Protein AF-A0A4S0IC71-F1 (afdb_monomer)

Foldseek 3Di:
DDDDDDDDDDDDDPPPPPPPPPPPPPPPVVPDDDDPDDDPVVVVVVVVVVVVVVVVQQPFLCVDPVSPDHQCCQQPVVVVGHRPPPD

Radius of gyration: 34.41 Å; Cα contacts (8 Å, |Δi|>4): 45; chains: 1; bounding box: 86×82×36 Å

Solvent-accessible surface area (backbone atoms only — not comparable to full-atom values): 5916 Å² total; per-residue (Å²): 139,81,90,89,81,85,87,79,94,79,76,88,78,86,75,77,80,79,73,72,85,78,68,72,89,77,71,81,65,86,86,70,98,66,82,71,97,68,57,74,67,57,51,50,55,49,50,52,55,48,49,57,50,49,55,53,53,36,66,34,21,76,82,28,99,8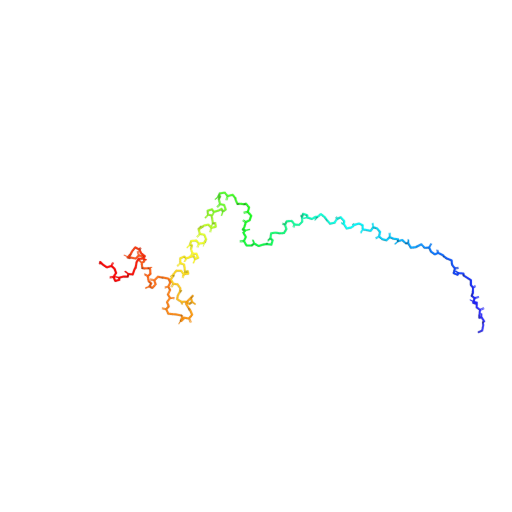0,52,77,44,27,60,40,74,52,30,28,76,92,45,83,45,33,43,84,82,76,122

pLDDT: mean 79.76, std 19.0, range [41.66, 98.62]

Mean predicted aligned error: 16.07 Å

Secondary structure (DSSP, 8-state):
------------------------S------SS---S--HHHHHHHHHHHHHHHHHHHT-GGGSTTSS--GGGTSBGGGTTB-TT--

Nearest PDB structures (foldseek):
  4l1q-assembly1_B  TM=9.539E-01  e=1.066E-02  Paracoccus denitrificans PD1222
  3rlm-assembly1_B  TM=9.528E-01  e=1.233E-02  Paracoccus denitrificans PD1222
  3rn0-assembly1_A  TM=9.558E-01  e=2.372E-02  Paracoccus denitrificans PD1222
  3sxt-assembly1_B  TM=9.642E-01  e=2.744E-02  Paracoccus denitrificans PD1222

Sequence (87 aa):
MTMGRWKSQTLVLAATSLVGFTAPANTTEPSGLHPGPMTRQEAYARAEALTVLGRKMFFDPALSGSGKQACSSCHDPNHAFGPASAS

Structure (mmCIF, N/CA/C/O backbone):
data_AF-A0A4S0IC71-F1
#
_entry.id   AF-A0A4S0IC71-F1
#
loop_
_atom_site.group_PDB
_atom_site.id
_atom_site.type_symbol
_atom_site.label_atom_id
_atom_site.label_alt_id
_atom_site.label_comp_id
_atom_site.label_asym_id
_atom_site.label_entity_id
_atom_site.label_seq_id
_atom_site.pdbx_PDB_ins_code
_atom_site.Cartn_x
_atom_site.Cartn_y
_atom_site.Cartn_z
_atom_site.occupancy
_atom_site.B_iso_or_equiv
_atom_site.auth_seq_id
_atom_site.auth_comp_id
_atom_site.auth_asym_id
_atom_site.auth_atom_id
_atom_site.pdbx_PDB_model_num
ATOM 1 N N . MET A 1 1 ? 62.725 -65.351 9.566 1.00 41.66 1 MET A N 1
ATOM 2 C CA . MET A 1 1 ? 64.108 -64.867 9.802 1.00 41.66 1 MET A CA 1
ATOM 3 C C . MET A 1 1 ? 64.685 -64.565 8.419 1.00 41.66 1 MET A C 1
ATOM 5 O O . MET A 1 1 ? 64.537 -65.431 7.580 1.00 41.66 1 MET A O 1
ATOM 9 N N . THR A 1 2 ? 65.193 -63.399 8.021 1.00 42.03 2 THR A N 1
ATOM 10 C CA . THR A 1 2 ? 66.013 -62.376 8.685 1.00 42.03 2 THR A CA 1
ATOM 11 C C . THR A 1 2 ? 65.864 -61.015 7.975 1.00 42.03 2 THR A C 1
ATOM 13 O O . THR A 1 2 ? 66.019 -60.922 6.766 1.00 42.03 2 THR A O 1
ATOM 16 N N . MET A 1 3 ? 65.569 -59.981 8.763 1.00 47.75 3 MET A N 1
ATOM 17 C CA . MET A 1 3 ? 66.198 -58.648 8.799 1.00 47.75 3 MET A CA 1
ATOM 18 C C . MET A 1 3 ? 66.812 -58.035 7.521 1.00 47.75 3 MET A C 1
ATOM 20 O O . MET A 1 3 ? 67.867 -58.458 7.062 1.00 47.75 3 MET A O 1
ATOM 24 N N . GLY A 1 4 ? 66.256 -56.888 7.112 1.00 49.91 4 GLY A N 1
ATOM 25 C CA . GLY A 1 4 ? 66.900 -55.874 6.267 1.00 49.91 4 GLY A CA 1
ATOM 26 C C . GLY A 1 4 ? 66.517 -54.467 6.732 1.00 49.91 4 GLY A C 1
ATOM 27 O O . GLY A 1 4 ? 65.684 -53.801 6.130 1.00 49.91 4 GLY A O 1
ATOM 28 N N . ARG A 1 5 ? 67.065 -54.060 7.880 1.00 64.50 5 ARG A N 1
ATOM 29 C CA . ARG A 1 5 ? 66.979 -52.706 8.441 1.00 64.50 5 ARG A CA 1
ATOM 30 C C . ARG A 1 5 ? 67.976 -51.809 7.696 1.00 64.50 5 ARG A C 1
ATOM 32 O O . ARG A 1 5 ? 69.077 -52.270 7.415 1.00 64.50 5 ARG A O 1
ATOM 39 N N . TRP A 1 6 ? 67.636 -50.518 7.598 1.00 64.56 6 TRP A N 1
ATOM 40 C CA . TRP A 1 6 ? 68.569 -49.374 7.606 1.00 64.56 6 TRP A CA 1
ATOM 41 C C . TRP A 1 6 ? 68.998 -48.796 6.245 1.00 64.56 6 TRP A C 1
ATOM 43 O O . TRP A 1 6 ? 69.454 -49.522 5.374 1.00 64.56 6 TRP A O 1
ATOM 53 N N . LYS A 1 7 ? 68.972 -47.451 6.192 1.00 50.56 7 LYS A N 1
ATOM 54 C CA . LYS A 1 7 ? 69.495 -46.490 5.194 1.00 50.56 7 LYS A CA 1
ATOM 55 C C . LYS A 1 7 ? 68.491 -46.150 4.080 1.00 50.56 7 LYS A C 1
ATOM 57 O O . LYS A 1 7 ? 68.090 -47.020 3.333 1.00 50.56 7 LYS A O 1
ATOM 62 N N . SER A 1 8 ? 68.003 -44.919 3.924 1.00 58.75 8 SER A N 1
ATOM 63 C CA . SER A 1 8 ? 68.559 -43.626 4.334 1.00 58.75 8 SER A CA 1
ATOM 64 C C . SER A 1 8 ? 67.460 -42.568 4.416 1.00 58.75 8 SER A C 1
ATOM 66 O O . SER A 1 8 ? 66.692 -42.385 3.479 1.00 58.75 8 SER A O 1
ATOM 68 N N . GLN A 1 9 ? 67.426 -41.845 5.534 1.00 63.25 9 GLN A N 1
ATOM 69 C CA . GLN A 1 9 ? 66.824 -40.520 5.605 1.00 63.25 9 GLN A CA 1
ATOM 70 C C . GLN A 1 9 ? 67.746 -39.531 4.881 1.00 63.25 9 GLN A C 1
ATOM 72 O O . GLN A 1 9 ? 68.884 -39.349 5.299 1.00 63.25 9 GLN A O 1
ATOM 77 N N . THR A 1 10 ? 67.242 -38.898 3.829 1.00 58.97 10 THR A N 1
ATOM 78 C CA . THR A 1 10 ? 67.728 -37.658 3.198 1.00 58.97 10 THR A CA 1
ATOM 79 C C . THR A 1 10 ? 66.549 -37.158 2.365 1.00 58.97 10 THR A C 1
ATOM 81 O O . THR A 1 10 ? 65.931 -37.965 1.687 1.00 58.97 10 THR A O 1
ATOM 84 N N . LEU A 1 11 ? 66.148 -35.904 2.271 1.00 56.59 11 LEU A N 1
ATOM 85 C CA . LEU A 1 11 ? 66.489 -34.630 2.874 1.00 56.59 11 LEU A CA 1
ATOM 86 C C . LEU A 1 11 ? 65.440 -33.698 2.226 1.00 56.59 11 LEU A C 1
ATOM 88 O O . LEU A 1 11 ? 65.247 -33.765 1.017 1.00 56.59 11 LEU A O 1
ATOM 92 N N . VAL A 1 12 ? 64.731 -32.913 3.032 1.00 55.31 12 VAL A N 1
ATOM 93 C CA . VAL A 1 12 ? 64.179 -31.581 2.723 1.00 55.31 12 VAL A CA 1
ATOM 94 C C . VAL A 1 12 ? 63.834 -31.265 1.254 1.00 55.31 12 VAL A C 1
ATOM 96 O O . VAL A 1 12 ? 64.712 -30.950 0.463 1.00 55.31 12 VAL A O 1
ATOM 99 N N . LEU A 1 13 ? 62.541 -31.096 0.968 1.00 54.00 13 LEU A N 1
ATOM 100 C CA . LEU A 1 13 ? 62.075 -29.881 0.293 1.00 54.00 13 LEU A CA 1
ATOM 101 C C . LEU A 1 13 ? 60.747 -29.457 0.917 1.00 54.00 13 LEU A C 1
ATOM 103 O O . LEU A 1 13 ? 59.677 -29.973 0.604 1.00 54.00 13 LEU A O 1
ATOM 107 N N . ALA A 1 14 ? 60.852 -28.500 1.837 1.00 56.31 14 ALA A N 1
ATOM 108 C CA . ALA A 1 14 ? 59.756 -27.617 2.177 1.00 56.31 14 ALA A CA 1
ATOM 109 C C . ALA A 1 14 ? 59.365 -26.858 0.900 1.00 56.31 14 ALA A C 1
ATOM 111 O O . ALA A 1 14 ? 59.972 -25.844 0.563 1.00 56.31 14 ALA A O 1
ATOM 112 N N . ALA A 1 15 ? 58.383 -27.373 0.162 1.00 54.78 15 ALA A N 1
ATOM 113 C CA . ALA A 1 15 ? 57.692 -26.597 -0.853 1.00 54.78 15 ALA A CA 1
ATOM 114 C C . ALA A 1 15 ? 56.761 -25.634 -0.113 1.00 54.78 15 ALA A C 1
ATOM 116 O O . ALA A 1 15 ? 55.616 -25.949 0.217 1.00 54.78 15 ALA A O 1
ATOM 117 N N . THR A 1 16 ? 57.316 -24.475 0.226 1.00 60.25 16 THR A N 1
ATOM 118 C CA . THR A 1 16 ? 56.585 -23.280 0.625 1.00 60.25 16 THR A CA 1
ATOM 119 C C . THR A 1 16 ? 55.438 -23.073 -0.358 1.00 60.25 16 THR A C 1
ATOM 121 O O . THR A 1 16 ? 55.637 -22.714 -1.517 1.00 60.25 16 THR A O 1
ATOM 124 N N . SER A 1 17 ? 54.219 -23.358 0.100 1.00 57.88 17 SER A N 1
ATOM 125 C CA . SER A 1 17 ? 52.993 -23.096 -0.645 1.00 57.88 17 SER A CA 1
ATOM 126 C C . SER A 1 17 ? 52.781 -21.586 -0.716 1.00 57.88 17 SER A C 1
ATOM 128 O O . SER A 1 17 ? 52.022 -21.009 0.053 1.00 57.88 17 SER A O 1
ATOM 130 N N . LEU A 1 18 ? 53.482 -20.934 -1.643 1.00 62.66 18 LEU A N 1
ATOM 131 C CA . LEU A 1 18 ? 53.184 -19.590 -2.130 1.00 62.66 18 LEU A CA 1
ATOM 132 C C . LEU A 1 18 ? 51.991 -19.659 -3.093 1.00 62.66 18 LEU A C 1
ATOM 134 O O . LEU A 1 18 ? 52.071 -19.223 -4.238 1.00 62.66 18 LEU A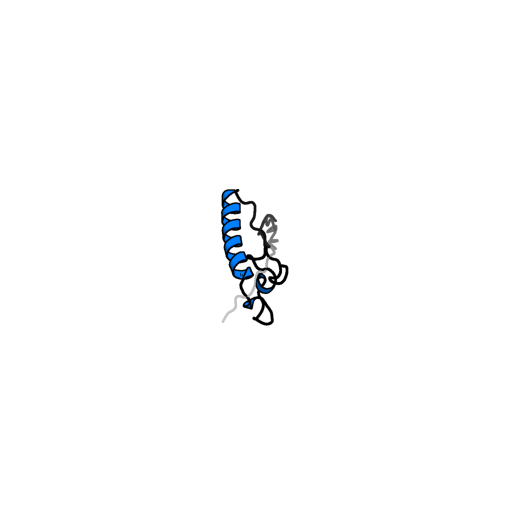 O 1
ATOM 138 N N . VAL A 1 19 ? 50.862 -20.203 -2.634 1.00 62.66 19 VAL A N 1
ATOM 139 C CA . VAL A 1 19 ? 49.588 -19.904 -3.289 1.00 62.66 19 VAL A CA 1
ATOM 140 C C . VAL A 1 19 ? 49.154 -18.564 -2.723 1.00 62.66 19 VAL A C 1
ATOM 142 O O . VAL A 1 19 ? 48.494 -18.472 -1.691 1.00 62.66 19 VAL A O 1
ATOM 145 N N . GLY A 1 20 ? 49.654 -17.515 -3.375 1.00 55.22 20 GLY A N 1
ATOM 146 C CA . GLY A 1 20 ? 49.231 -16.149 -3.147 1.00 55.22 20 GLY A CA 1
ATOM 147 C C . GLY A 1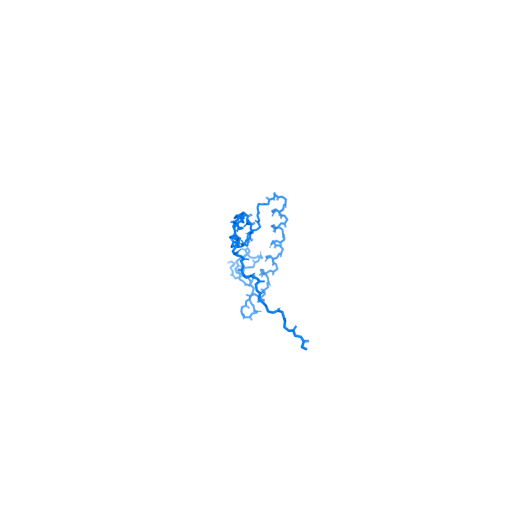 20 ? 47.715 -16.079 -3.238 1.00 55.22 20 GLY A C 1
ATOM 148 O O . GLY A 1 20 ? 47.108 -16.499 -4.221 1.00 55.22 20 GLY A O 1
ATOM 149 N N . PHE A 1 21 ? 47.114 -15.555 -2.181 1.00 61.34 21 PHE A N 1
ATOM 150 C CA . PHE A 1 21 ? 45.707 -15.218 -2.119 1.00 61.34 21 PHE A CA 1
ATOM 151 C C . PHE A 1 21 ? 45.458 -14.014 -3.039 1.00 61.34 21 PHE A C 1
ATOM 153 O O . PHE A 1 21 ? 45.307 -12.887 -2.584 1.00 61.34 21 PHE A O 1
ATOM 160 N N . THR A 1 22 ? 45.456 -14.222 -4.356 1.00 63.41 22 THR A N 1
ATOM 161 C CA . THR A 1 22 ? 44.902 -13.253 -5.308 1.00 63.41 22 THR A CA 1
ATOM 162 C C . THR A 1 22 ? 43.444 -13.611 -5.549 1.00 63.41 22 THR A C 1
ATOM 164 O O . THR A 1 22 ? 43.040 -13.943 -6.662 1.00 63.41 22 THR A O 1
ATOM 167 N N . ALA A 1 23 ? 42.650 -13.592 -4.479 1.00 61.28 23 ALA A N 1
ATOM 168 C CA . ALA A 1 23 ? 41.213 -13.472 -4.636 1.00 61.28 23 ALA A CA 1
ATOM 169 C C . ALA A 1 23 ? 40.954 -12.035 -5.118 1.00 61.28 23 ALA A C 1
ATOM 171 O O . ALA A 1 23 ? 41.331 -11.096 -4.410 1.00 61.28 23 ALA A O 1
ATOM 172 N N . PRO A 1 24 ? 40.378 -11.809 -6.313 1.00 59.53 24 PRO A N 1
ATOM 173 C CA . PRO A 1 24 ? 39.919 -10.476 -6.657 1.00 59.53 24 PRO A CA 1
ATOM 174 C C . PRO A 1 24 ? 38.878 -10.061 -5.614 1.00 59.53 24 PRO A C 1
ATOM 176 O O . PRO A 1 24 ? 37.845 -10.709 -5.478 1.00 59.53 24 PRO A O 1
ATOM 179 N N . ALA A 1 25 ? 39.120 -8.956 -4.907 1.00 59.94 25 ALA A N 1
ATOM 180 C CA . ALA A 1 25 ? 38.162 -8.334 -3.986 1.00 59.94 25 ALA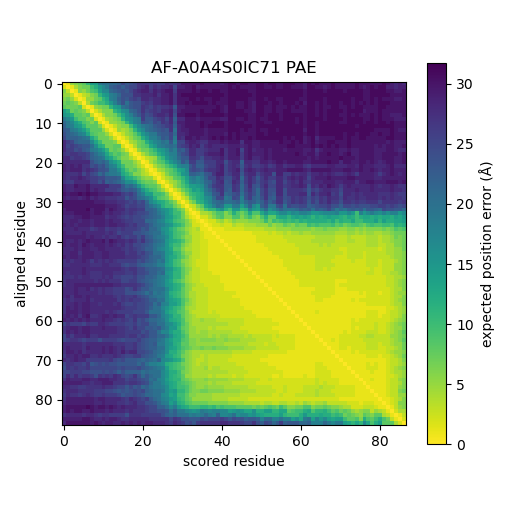 A CA 1
ATOM 181 C C . ALA A 1 25 ? 36.907 -7.770 -4.695 1.00 59.94 25 ALA A C 1
ATOM 183 O O . ALA A 1 25 ? 36.154 -6.995 -4.115 1.00 59.94 25 ALA A O 1
ATOM 184 N N . ASN A 1 26 ? 36.664 -8.170 -5.946 1.00 60.31 26 ASN A N 1
ATOM 185 C CA . ASN A 1 26 ? 35.497 -7.800 -6.731 1.00 60.31 26 ASN A CA 1
ATOM 186 C C . ASN A 1 26 ? 34.466 -8.930 -6.728 1.00 60.31 26 ASN A C 1
ATOM 188 O O . ASN A 1 26 ? 33.864 -9.247 -7.749 1.00 60.31 26 ASN A O 1
ATOM 192 N N . THR A 1 27 ? 34.216 -9.519 -5.563 1.00 54.88 27 THR A N 1
ATOM 193 C CA . THR A 1 27 ? 32.868 -9.991 -5.267 1.00 54.88 27 THR A CA 1
ATOM 194 C C . THR A 1 27 ? 32.057 -8.757 -4.895 1.00 54.88 27 THR A C 1
ATOM 196 O O . THR A 1 27 ? 31.872 -8.443 -3.719 1.00 54.88 27 THR A O 1
ATOM 199 N N . THR A 1 28 ? 31.574 -8.028 -5.904 1.00 58.81 28 THR A N 1
ATOM 200 C CA . THR A 1 28 ? 30.372 -7.201 -5.749 1.00 58.81 28 THR A CA 1
ATOM 201 C C . THR A 1 28 ? 29.192 -8.156 -5.590 1.00 58.81 28 THR A C 1
ATOM 203 O O . THR A 1 28 ? 28.325 -8.259 -6.446 1.00 58.81 28 THR A O 1
ATOM 206 N N . GLU A 1 29 ? 29.205 -8.919 -4.504 1.00 56.44 29 GLU A N 1
ATOM 207 C CA . GLU A 1 29 ? 28.028 -9.587 -3.990 1.00 56.44 29 GLU A CA 1
ATOM 208 C C . GLU A 1 29 ? 27.156 -8.458 -3.447 1.00 56.44 29 GLU A C 1
ATOM 210 O O . GLU A 1 29 ? 27.593 -7.758 -2.523 1.00 56.44 29 GLU A O 1
ATOM 215 N N . PRO A 1 30 ? 25.963 -8.200 -4.009 1.00 59.44 30 PRO A N 1
ATOM 216 C CA . PRO A 1 30 ? 25.065 -7.205 -3.459 1.00 59.44 30 PRO A CA 1
ATOM 217 C C . PRO A 1 30 ? 24.477 -7.770 -2.164 1.00 59.44 30 PRO A C 1
ATOM 219 O O . PRO A 1 30 ? 23.339 -8.228 -2.100 1.00 59.44 30 PRO A O 1
ATOM 222 N N . SER A 1 31 ? 25.270 -7.734 -1.101 1.00 64.31 31 SER A N 1
ATOM 223 C CA . SER A 1 31 ? 24.777 -7.885 0.256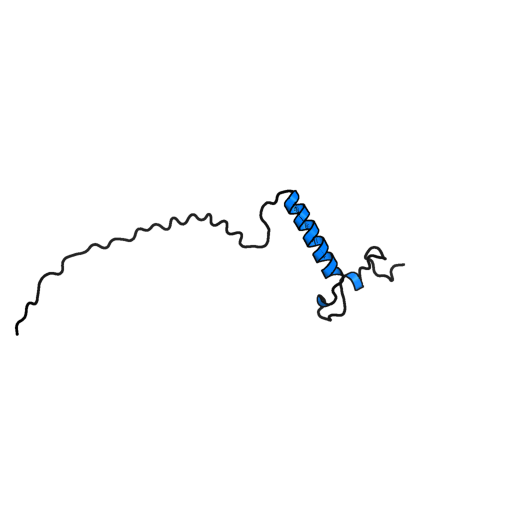 1.00 64.31 31 SER A CA 1
ATOM 224 C C . SER A 1 31 ? 24.038 -6.599 0.630 1.00 64.31 31 SER A C 1
ATOM 226 O O . SER A 1 31 ? 24.637 -5.671 1.163 1.00 64.31 31 SER A O 1
ATOM 228 N N . GLY A 1 32 ? 22.732 -6.538 0.336 1.00 61.09 32 GLY A N 1
ATOM 229 C CA . GLY A 1 32 ? 21.798 -5.685 1.082 1.00 61.09 32 GLY A CA 1
ATOM 230 C C . GLY A 1 32 ? 20.784 -4.866 0.273 1.00 61.09 32 GLY A C 1
ATOM 231 O O . GLY A 1 32 ? 21.046 -3.733 -0.108 1.00 61.09 32 GLY A O 1
ATOM 232 N N . LEU A 1 33 ? 19.568 -5.407 0.145 1.00 70.38 33 LEU A N 1
ATOM 233 C CA . LEU A 1 33 ? 18.259 -4.721 0.067 1.00 70.38 33 LEU A CA 1
ATOM 234 C C . LEU A 1 33 ? 17.913 -3.784 -1.107 1.00 70.38 33 LEU A C 1
ATOM 236 O O . LEU A 1 33 ? 16.722 -3.523 -1.291 1.00 70.38 33 LEU A O 1
ATOM 240 N N . HIS A 1 34 ? 18.854 -3.301 -1.918 1.00 69.69 34 HIS A N 1
ATOM 241 C CA . HIS A 1 34 ? 18.514 -2.466 -3.076 1.00 69.69 34 HIS A CA 1
ATOM 242 C C . HIS A 1 34 ? 18.717 -3.238 -4.388 1.00 69.69 34 HIS A C 1
ATOM 244 O O . HIS A 1 34 ? 19.830 -3.709 -4.634 1.00 69.69 34 HIS A O 1
ATOM 250 N N . PRO A 1 35 ? 17.687 -3.375 -5.253 1.00 71.69 35 PRO A N 1
ATOM 251 C CA . PRO A 1 35 ? 17.920 -3.876 -6.603 1.00 71.69 35 PRO A CA 1
ATOM 252 C C . PRO A 1 35 ? 18.923 -2.927 -7.263 1.00 71.69 35 PRO A C 1
ATOM 254 O O . PRO A 1 35 ? 18.810 -1.716 -7.087 1.00 71.69 35 PRO A O 1
ATOM 257 N N . GLY A 1 36 ? 19.946 -3.452 -7.937 1.00 84.62 36 GLY A N 1
ATOM 258 C CA . GLY A 1 36 ? 20.965 -2.639 -8.606 1.00 84.62 36 GLY A CA 1
ATOM 259 C C . GLY A 1 36 ? 20.380 -1.652 -9.636 1.00 84.62 36 GLY A C 1
ATOM 260 O O . GLY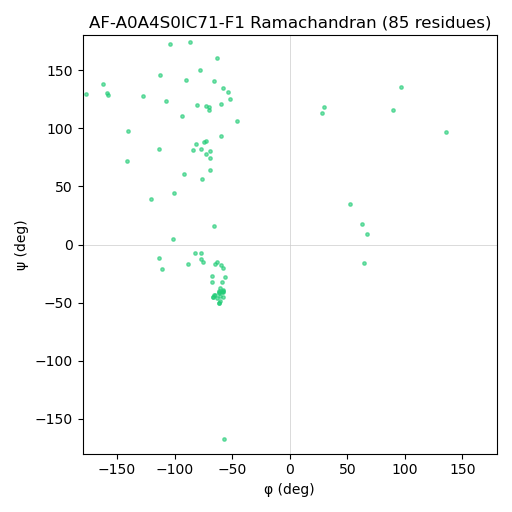 A 1 36 ? 19.171 -1.419 -9.680 1.00 84.62 36 GLY A O 1
ATOM 261 N N . PRO A 1 37 ? 21.207 -1.032 -10.491 1.00 89.62 37 PRO A N 1
ATOM 262 C CA . PRO A 1 37 ? 20.686 -0.136 -11.520 1.00 89.62 37 PRO A CA 1
ATOM 263 C C . PRO A 1 37 ? 19.601 -0.837 -12.357 1.00 89.62 37 PRO A C 1
ATOM 265 O O . PRO A 1 37 ? 19.796 -1.960 -12.813 1.00 89.62 37 PRO A O 1
ATOM 268 N N . MET A 1 38 ? 18.459 -0.167 -12.535 1.00 93.25 38 MET A N 1
ATOM 269 C CA . MET A 1 38 ? 17.321 -0.660 -13.315 1.00 93.25 38 MET A CA 1
ATOM 270 C C . MET A 1 38 ? 17.146 0.189 -14.568 1.00 93.25 38 MET A C 1
ATOM 272 O O . MET A 1 38 ? 17.318 1.412 -14.545 1.00 93.25 38 MET A O 1
ATOM 276 N N . THR A 1 39 ? 16.715 -0.444 -15.651 1.00 96.69 39 THR A N 1
ATOM 277 C CA . THR A 1 39 ? 16.128 0.269 -16.781 1.00 96.69 39 THR A CA 1
ATOM 278 C C . THR A 1 39 ? 14.843 0.975 -16.346 1.00 96.69 39 THR A C 1
ATOM 280 O O . THR A 1 39 ? 14.192 0.630 -15.355 1.00 96.69 39 THR A O 1
ATOM 283 N N . ARG A 1 40 ? 14.417 1.966 -17.134 1.00 96.50 40 ARG A N 1
ATOM 284 C CA . ARG A 1 40 ? 13.145 2.658 -16.896 1.00 96.50 40 ARG A CA 1
ATOM 285 C C . ARG A 1 40 ? 11.951 1.692 -16.892 1.00 96.50 40 ARG A C 1
ATOM 287 O O . ARG A 1 40 ? 11.046 1.865 -16.084 1.00 96.50 40 ARG A O 1
ATOM 294 N N . GLN A 1 41 ? 11.943 0.693 -17.775 1.00 97.69 41 GLN A N 1
ATOM 295 C CA . GLN A 1 41 ? 10.847 -0.277 -17.867 1.00 97.69 41 GLN A CA 1
ATOM 296 C C . GLN A 1 41 ? 10.766 -1.159 -16.617 1.00 97.69 41 GLN A C 1
ATOM 298 O O . GLN A 1 41 ? 9.689 -1.308 -16.045 1.00 97.69 41 GLN A O 1
ATOM 303 N N . GLU A 1 42 ? 11.903 -1.672 -16.145 1.00 96.44 42 GLU A N 1
ATOM 304 C CA . GLU A 1 42 ? 11.973 -2.467 -14.912 1.00 96.44 42 GLU A CA 1
ATOM 305 C C . GLU A 1 42 ? 11.535 -1.655 -13.688 1.00 96.44 42 GLU A C 1
ATOM 307 O O . GLU A 1 42 ? 10.785 -2.152 -12.847 1.00 96.44 42 GLU A O 1
ATOM 312 N N . ALA A 1 43 ? 11.935 -0.382 -13.610 1.00 95.25 43 ALA A N 1
ATOM 313 C CA . ALA A 1 43 ? 11.516 0.504 -12.530 1.00 95.25 43 ALA A CA 1
ATOM 314 C C . ALA A 1 43 ? 9.988 0.702 -12.497 1.00 95.25 43 ALA A C 1
ATOM 316 O O . ALA A 1 43 ? 9.395 0.652 -11.418 1.00 95.25 43 ALA A O 1
ATOM 317 N N . TYR A 1 44 ? 9.340 0.875 -13.656 1.00 97.19 44 TYR A N 1
ATOM 318 C CA . TYR A 1 44 ? 7.879 0.988 -13.732 1.00 97.19 44 TYR A CA 1
ATOM 319 C C . TYR A 1 44 ? 7.168 -0.312 -13.358 1.00 97.19 44 TYR A C 1
ATOM 321 O O . TYR A 1 44 ? 6.244 -0.276 -12.547 1.00 97.19 44 TYR A O 1
ATOM 329 N N . ALA A 1 45 ? 7.630 -1.455 -13.870 1.00 97.12 45 ALA A N 1
ATOM 330 C CA . ALA A 1 45 ? 7.062 -2.757 -13.522 1.00 97.12 45 ALA A CA 1
ATOM 331 C C . ALA A 1 45 ? 7.157 -3.029 -12.010 1.00 97.12 45 ALA A C 1
ATOM 333 O O . ALA A 1 45 ? 6.205 -3.490 -11.378 1.00 97.12 45 ALA A O 1
ATOM 334 N N . ARG A 1 46 ? 8.288 -2.670 -11.390 1.00 95.75 46 ARG A N 1
ATOM 335 C CA . ARG A 1 46 ? 8.457 -2.761 -9.936 1.00 95.75 46 ARG A CA 1
ATOM 336 C C . ARG A 1 46 ? 7.513 -1.821 -9.187 1.00 95.75 46 ARG A C 1
ATOM 338 O O . ARG A 1 46 ? 6.934 -2.230 -8.183 1.00 95.75 46 ARG A O 1
ATOM 345 N N . ALA A 1 47 ? 7.362 -0.578 -9.641 1.00 96.88 47 ALA A N 1
ATOM 346 C CA . ALA A 1 47 ? 6.454 0.381 -9.017 1.00 96.88 47 ALA A CA 1
ATOM 347 C C . ALA A 1 47 ? 4.997 -0.109 -9.057 1.00 96.88 47 ALA A C 1
ATOM 349 O O . ALA A 1 47 ? 4.289 0.002 -8.056 1.00 96.88 47 ALA A O 1
ATOM 350 N N . GLU A 1 48 ? 4.565 -0.710 -10.165 1.00 98.25 48 GLU A N 1
ATOM 351 C CA . GLU A 1 48 ? 3.240 -1.319 -10.292 1.00 98.25 48 GLU A CA 1
ATOM 352 C C . GLU A 1 48 ? 3.047 -2.463 -9.286 1.00 98.25 48 GLU A C 1
ATOM 354 O O . GLU A 1 48 ? 2.093 -2.448 -8.503 1.00 98.25 48 GLU A O 1
ATOM 359 N N . ALA A 1 49 ? 3.996 -3.402 -9.227 1.00 97.75 49 ALA A N 1
ATOM 360 C CA . ALA A 1 49 ? 3.944 -4.520 -8.288 1.00 97.75 49 ALA A CA 1
ATOM 361 C C . ALA A 1 49 ? 3.875 -4.049 -6.822 1.00 97.75 49 ALA A C 1
ATOM 363 O O . ALA A 1 49 ? 3.042 -4.524 -6.044 1.00 97.75 49 ALA A O 1
ATOM 364 N N . LEU A 1 50 ? 4.706 -3.070 -6.451 1.00 97.50 50 LEU A N 1
ATOM 365 C CA . LEU A 1 50 ? 4.705 -2.486 -5.108 1.00 97.50 50 LEU A CA 1
ATOM 366 C C . LEU A 1 50 ? 3.423 -1.702 -4.813 1.00 97.50 50 LEU A C 1
ATOM 368 O O . LEU A 1 50 ? 2.958 -1.719 -3.678 1.00 97.50 50 LEU A O 1
ATOM 372 N N . THR A 1 51 ? 2.813 -1.066 -5.813 1.00 98.31 51 THR A N 1
ATOM 373 C CA . THR A 1 51 ? 1.534 -0.357 -5.654 1.00 98.31 51 THR A CA 1
ATOM 374 C C . THR A 1 51 ? 0.403 -1.326 -5.325 1.00 98.31 51 THR A C 1
ATOM 376 O O . THR A 1 51 ? -0.400 -1.066 -4.427 1.00 98.31 51 THR A O 1
ATOM 379 N N . VAL A 1 52 ? 0.343 -2.469 -6.014 1.00 98.38 52 VAL A N 1
ATOM 380 C CA . VAL A 1 52 ? -0.654 -3.514 -5.734 1.00 98.38 52 VAL A CA 1
ATOM 381 C C . VAL A 1 52 ? -0.458 -4.084 -4.332 1.00 98.38 52 VAL A C 1
ATOM 383 O O . VAL A 1 52 ? -1.428 -4.223 -3.585 1.00 98.38 52 VAL A O 1
ATOM 386 N N . LEU A 1 53 ? 0.786 -4.389 -3.958 1.00 98.44 53 LEU A N 1
ATOM 387 C CA . LEU A 1 53 ? 1.108 -4.882 -2.621 1.00 98.44 53 LEU A CA 1
ATOM 388 C C . LEU A 1 53 ? 0.745 -3.857 -1.540 1.00 98.44 53 LEU A C 1
ATOM 390 O O . LEU A 1 53 ? 0.026 -4.189 -0.601 1.00 98.44 53 LEU A O 1
ATOM 394 N N . GLY A 1 54 ? 1.186 -2.610 -1.701 1.00 98.19 54 GLY A N 1
ATOM 395 C CA . GLY A 1 54 ? 0.920 -1.528 -0.758 1.00 98.19 54 GLY A CA 1
ATOM 396 C C . GLY A 1 54 ? -0.574 -1.292 -0.563 1.00 98.19 54 GLY A C 1
ATOM 397 O O . GLY A 1 54 ? -1.024 -1.140 0.568 1.00 98.19 54 GLY A O 1
ATOM 398 N N . ARG A 1 55 ? -1.372 -1.368 -1.637 1.00 98.44 55 ARG A N 1
ATOM 399 C CA . ARG A 1 55 ? -2.834 -1.288 -1.538 1.00 98.44 55 ARG A CA 1
ATOM 400 C C . ARG A 1 55 ? -3.408 -2.409 -0.679 1.00 98.44 55 ARG A C 1
ATOM 402 O O . ARG A 1 55 ? -4.262 -2.129 0.148 1.00 98.44 55 ARG A O 1
ATOM 409 N N . LYS A 1 56 ? -2.954 -3.654 -0.843 1.00 98.56 56 LYS A N 1
ATOM 410 C CA . LYS A 1 56 ? -3.420 -4.771 -0.002 1.00 98.56 56 LYS A CA 1
ATOM 411 C C . LYS A 1 56 ? -3.094 -4.522 1.469 1.00 98.56 56 LYS A C 1
ATOM 413 O O . LYS A 1 56 ? -3.984 -4.609 2.303 1.00 98.56 56 LYS A O 1
ATOM 418 N N . MET A 1 57 ? -1.850 -4.140 1.759 1.00 98.62 57 MET A N 1
ATOM 419 C CA . MET A 1 57 ? -1.392 -3.847 3.121 1.00 98.62 57 MET A CA 1
ATOM 420 C C . MET A 1 57 ? -2.170 -2.695 3.767 1.00 98.62 57 MET A C 1
ATOM 422 O O . MET A 1 57 ? -2.486 -2.752 4.949 1.00 98.62 57 MET A O 1
ATOM 426 N N . PHE A 1 58 ? -2.524 -1.664 2.997 1.00 98.56 58 PHE A N 1
ATOM 427 C CA . PHE A 1 58 ? -3.251 -0.495 3.496 1.00 98.56 58 PHE A CA 1
ATOM 428 C C . PHE A 1 58 ? -4.607 -0.843 4.135 1.00 98.56 58 PHE A C 1
ATOM 430 O O . PHE A 1 58 ? -5.026 -0.180 5.086 1.00 98.56 58 PHE A O 1
ATOM 437 N N . PHE A 1 59 ? -5.267 -1.893 3.637 1.00 98.12 59 PHE A N 1
ATOM 438 C CA . PHE A 1 59 ? -6.559 -2.377 4.133 1.00 98.12 59 PHE A CA 1
ATOM 439 C C . PHE A 1 59 ? -6.447 -3.620 5.030 1.00 98.12 59 PHE A C 1
ATOM 441 O O . PHE A 1 59 ? -7.477 -4.169 5.414 1.00 98.12 59 PHE A O 1
ATOM 448 N N . ASP A 1 60 ? -5.239 -4.084 5.361 1.00 98.50 60 ASP A N 1
ATOM 449 C CA . ASP A 1 60 ? -5.041 -5.322 6.119 1.00 98.50 60 ASP A CA 1
ATOM 450 C C . ASP A 1 60 ? -4.925 -5.059 7.635 1.00 98.50 60 ASP A C 1
ATOM 452 O O . ASP A 1 60 ? -3.915 -4.514 8.095 1.00 98.50 60 ASP A O 1
ATOM 456 N N . PRO A 1 61 ? -5.919 -5.457 8.453 1.00 98.25 61 PRO A N 1
ATOM 457 C CA . PRO A 1 61 ? -5.868 -5.266 9.897 1.00 98.25 61 PRO A CA 1
ATOM 458 C C . PRO A 1 61 ? -4.930 -6.250 10.609 1.00 98.25 61 PRO A C 1
ATOM 460 O O . PRO A 1 61 ? -4.571 -6.004 11.763 1.00 98.25 61 PRO A O 1
ATOM 463 N N . ALA A 1 62 ? -4.499 -7.336 9.951 1.00 98.19 62 ALA A N 1
ATOM 464 C CA . ALA A 1 62 ? -3.545 -8.292 10.517 1.00 98.19 62 ALA A CA 1
ATOM 465 C C . ALA A 1 62 ? -2.162 -7.663 10.758 1.00 98.19 62 ALA A C 1
ATOM 467 O O . ALA A 1 62 ? -1.374 -8.187 11.542 1.00 98.19 62 ALA A O 1
ATOM 468 N N . LEU A 1 63 ? -1.885 -6.513 10.132 1.00 97.94 63 LEU A N 1
ATOM 469 C CA . LEU A 1 63 ? -0.674 -5.725 10.358 1.00 97.94 63 LEU A CA 1
ATOM 470 C C . LEU A 1 63 ? -0.704 -4.914 11.666 1.00 97.94 63 LEU A C 1
ATOM 472 O O . LEU A 1 63 ? 0.309 -4.328 12.046 1.00 97.94 63 LEU A O 1
ATOM 476 N N . SER A 1 64 ? -1.831 -4.880 12.383 1.00 97.94 64 SER A N 1
ATOM 477 C CA . SER A 1 64 ? -1.901 -4.347 13.745 1.00 97.94 64 SER A CA 1
ATOM 478 C C . SER A 1 64 ? -1.643 -5.446 14.767 1.00 97.94 64 SER A C 1
ATOM 480 O O . SER A 1 64 ? -2.196 -6.536 14.662 1.00 97.94 64 SER A O 1
ATOM 482 N N . GLY A 1 65 ? -0.920 -5.128 15.846 1.00 98.06 65 GLY A N 1
ATOM 483 C CA . GLY A 1 65 ? -0.759 -6.048 16.981 1.00 98.06 65 GLY A CA 1
ATOM 484 C C . GLY A 1 65 ? -2.086 -6.484 17.622 1.00 98.06 65 GLY A C 1
ATOM 485 O O . GLY A 1 65 ? -2.140 -7.515 18.282 1.00 98.06 65 GLY A O 1
ATOM 486 N N . SER A 1 66 ? -3.168 -5.727 17.404 1.00 97.69 66 SER A N 1
ATOM 487 C CA . SER A 1 66 ? -4.522 -6.091 17.842 1.00 97.69 66 SER A CA 1
ATOM 488 C C . SER A 1 66 ? -5.311 -6.930 16.830 1.00 97.69 66 SER A C 1
ATOM 490 O O . SER A 1 66 ? -6.351 -7.479 17.190 1.00 97.69 66 SER A O 1
ATOM 492 N N . GLY A 1 67 ? -4.888 -6.969 15.563 1.00 97.88 67 GLY A N 1
ATOM 493 C CA . GLY A 1 67 ? -5.647 -7.559 14.459 1.00 97.88 67 GLY A CA 1
ATOM 494 C C . G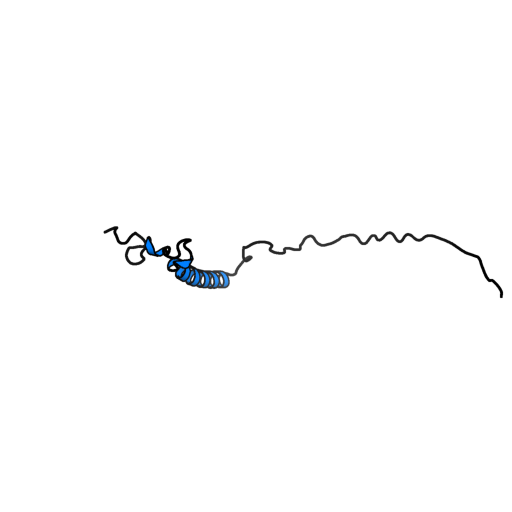LY A 1 67 ? -6.937 -6.814 14.083 1.00 97.88 67 GLY A C 1
ATOM 495 O O . GLY A 1 67 ? -7.740 -7.350 13.326 1.00 97.88 67 GLY A O 1
ATOM 496 N N . LYS A 1 68 ? -7.189 -5.615 14.637 1.00 96.75 68 LYS A N 1
ATOM 497 C CA . LYS A 1 68 ? -8.466 -4.881 14.487 1.00 96.75 68 LYS A CA 1
ATOM 498 C C . LYS A 1 68 ? -8.368 -3.578 13.698 1.00 96.75 68 LYS A C 1
ATOM 500 O O . LYS A 1 68 ? -9.398 -2.998 13.372 1.00 96.75 68 LYS A O 1
ATOM 505 N N . GLN A 1 69 ? -7.158 -3.101 13.427 1.00 96.69 69 GLN A N 1
ATOM 506 C CA . GLN A 1 69 ? -6.927 -1.793 12.821 1.00 96.69 69 GLN A CA 1
ATOM 507 C C . GLN A 1 69 ? -6.033 -1.932 11.594 1.00 96.69 69 GLN A C 1
ATOM 509 O O . GLN A 1 69 ? -4.945 -2.488 11.690 1.00 96.69 69 GLN A O 1
ATOM 514 N N . ALA A 1 70 ? -6.476 -1.389 10.465 1.00 98.12 70 ALA A N 1
ATOM 515 C CA . ALA A 1 70 ? -5.657 -1.197 9.273 1.00 98.12 70 ALA A CA 1
ATOM 516 C C . ALA A 1 70 ? -5.265 0.285 9.147 1.00 98.12 70 ALA A C 1
ATOM 518 O O . ALA A 1 70 ? -5.786 1.139 9.870 1.00 98.12 70 ALA A O 1
ATOM 519 N N . CYS A 1 71 ? -4.392 0.628 8.197 1.00 97.81 71 CYS A N 1
ATOM 520 C CA . CYS A 1 71 ? -4.105 2.033 7.880 1.00 97.81 71 CYS A CA 1
ATOM 521 C C . CYS A 1 71 ? -5.388 2.774 7.466 1.00 97.81 71 CYS A C 1
ATOM 523 O O . CYS A 1 71 ? -5.648 3.889 7.922 1.00 97.81 71 CYS A O 1
ATOM 525 N N . SER A 1 72 ? -6.235 2.108 6.675 1.00 97.00 72 SER A N 1
ATOM 526 C CA . SER A 1 72 ? -7.516 2.634 6.202 1.00 97.00 72 SER A CA 1
ATOM 527 C C . SER A 1 72 ? -8.538 2.917 7.307 1.00 97.00 72 SER A C 1
ATOM 529 O O . SER A 1 72 ? -9.516 3.610 7.057 1.00 97.00 72 SER A O 1
ATOM 531 N N . SER A 1 73 ? -8.344 2.399 8.526 1.00 95.25 73 SER A N 1
ATOM 532 C CA . SER A 1 73 ? -9.249 2.659 9.655 1.00 95.25 73 SER A CA 1
ATOM 533 C C . SER A 1 73 ? -9.213 4.120 10.117 1.00 95.25 73 SER A C 1
ATOM 535 O O . SER A 1 73 ? -10.201 4.609 10.655 1.00 95.25 73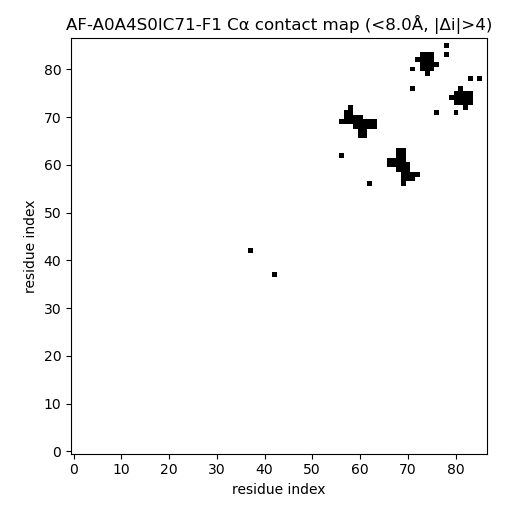 SER A O 1
ATOM 537 N N . CYS A 1 74 ? -8.088 4.812 9.910 1.00 94.75 74 CYS A N 1
ATOM 538 C CA . CYS A 1 74 ? -7.951 6.248 10.180 1.00 94.75 74 CYS A CA 1
ATOM 539 C C . CYS A 1 74 ? -7.805 7.077 8.896 1.00 94.75 74 CYS A C 1
ATOM 541 O O . CYS A 1 74 ? -8.082 8.272 8.920 1.00 94.75 74 CYS A O 1
ATOM 543 N N . HIS A 1 75 ? -7.386 6.448 7.795 1.00 96.06 75 HIS A N 1
ATOM 544 C CA . HIS A 1 75 ? -7.169 7.087 6.502 1.00 96.06 75 HIS A CA 1
ATOM 545 C C . HIS A 1 75 ? -8.167 6.574 5.454 1.00 96.06 75 HIS A C 1
ATOM 547 O O . HIS A 1 75 ? -7.836 5.693 4.659 1.00 96.06 75 HIS A O 1
ATOM 553 N N . ASP A 1 76 ? -9.388 7.113 5.430 1.00 94.31 76 ASP A N 1
ATOM 554 C CA . ASP A 1 76 ? -10.436 6.650 4.512 1.00 94.31 76 ASP A CA 1
ATOM 555 C C . ASP A 1 76 ? -10.261 7.256 3.104 1.00 94.31 76 ASP A C 1
ATOM 557 O O . ASP A 1 76 ? -10.335 8.479 2.952 1.00 94.31 76 ASP A O 1
ATOM 561 N N . PRO A 1 77 ? -10.078 6.446 2.045 1.00 94.44 77 PRO A N 1
ATOM 562 C CA . PRO A 1 77 ? -9.986 6.944 0.671 1.00 94.44 77 PRO A CA 1
ATOM 563 C C . PRO A 1 77 ? -11.190 7.782 0.215 1.00 94.44 77 PRO A C 1
ATOM 565 O O . PRO A 1 77 ? -11.025 8.659 -0.632 1.00 94.44 77 PRO A O 1
ATOM 568 N N . ASN A 1 78 ? -12.383 7.547 0.770 1.00 93.44 78 ASN A N 1
ATOM 569 C CA . ASN A 1 78 ? -13.589 8.320 0.451 1.00 93.44 78 ASN A CA 1
ATOM 570 C C . ASN A 1 78 ? -13.614 9.695 1.134 1.00 93.44 78 ASN A C 1
ATOM 572 O O . ASN A 1 78 ? -14.406 10.551 0.753 1.00 93.44 78 ASN A O 1
ATOM 576 N N . HIS A 1 79 ? -12.721 9.920 2.099 1.00 94.62 79 HIS A N 1
ATOM 577 C CA . HIS A 1 79 ? -12.562 11.171 2.838 1.00 94.62 79 HIS A CA 1
ATOM 578 C C . HIS A 1 79 ? -11.148 11.735 2.652 1.00 94.62 79 HIS A C 1
ATOM 580 O O . HIS A 1 79 ? -10.525 12.214 3.596 1.00 94.62 79 HIS A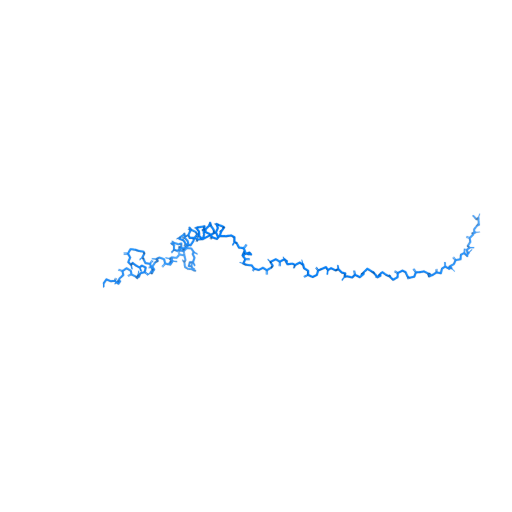 O 1
ATOM 586 N N . ALA A 1 80 ? -10.606 11.634 1.431 1.00 94.19 80 ALA A N 1
ATOM 587 C CA . ALA A 1 80 ? -9.264 12.110 1.077 1.00 94.19 80 ALA A CA 1
ATOM 588 C C . ALA A 1 80 ? -8.152 11.584 2.008 1.00 94.19 80 ALA A C 1
ATOM 590 O O . ALA A 1 80 ? -7.172 12.277 2.280 1.00 94.19 80 ALA A O 1
ATOM 591 N N . PHE A 1 81 ? -8.302 10.347 2.488 1.00 95.00 81 PHE A N 1
ATOM 592 C CA . PHE A 1 81 ? -7.417 9.699 3.458 1.00 95.00 81 PHE A CA 1
ATOM 593 C C . PHE A 1 81 ? -7.368 10.397 4.825 1.00 95.00 81 PHE A C 1
ATOM 595 O O . PHE A 1 81 ? -6.452 10.156 5.609 1.00 95.00 81 PHE A O 1
ATOM 602 N N . GLY A 1 82 ? -8.343 11.247 5.135 1.00 90.88 82 GLY A N 1
ATOM 603 C CA . GLY A 1 82 ? -8.610 11.741 6.477 1.00 90.88 82 GLY A CA 1
ATOM 604 C C . GLY A 1 82 ? -9.525 10.795 7.264 1.00 90.88 82 GLY A C 1
ATOM 605 O O . GLY A 1 82 ? -10.044 9.814 6.717 1.00 90.88 82 GLY A O 1
ATOM 606 N N . PRO A 1 83 ? -9.741 11.079 8.557 1.00 86.75 83 PRO A N 1
ATOM 607 C CA . PRO A 1 83 ? -10.746 10.374 9.335 1.00 86.75 83 PRO A CA 1
ATOM 608 C C . PRO A 1 83 ? -12.143 10.700 8.798 1.00 86.75 83 PRO A C 1
ATOM 610 O O . PRO A 1 83 ? -12.440 11.854 8.498 1.00 86.75 83 PRO A O 1
ATOM 613 N N . ALA A 1 84 ? -13.030 9.705 8.755 1.00 76.56 84 ALA A N 1
ATOM 614 C CA . ALA A 1 84 ? -14.409 9.881 8.282 1.00 76.56 84 ALA A CA 1
ATOM 615 C C . ALA A 1 84 ? -15.218 10.919 9.092 1.00 76.56 84 ALA A C 1
ATOM 617 O O . ALA A 1 84 ? -16.240 11.412 8.632 1.00 76.56 84 ALA A O 1
ATOM 618 N N . SER A 1 85 ? -14.764 11.268 10.302 1.00 74.56 85 SER A N 1
ATOM 619 C CA . SER A 1 85 ? -15.376 12.297 11.147 1.00 74.56 85 SER A CA 1
ATOM 620 C C . SER A 1 85 ? -14.966 13.733 10.797 1.00 74.56 85 SER A C 1
ATOM 622 O O . SER A 1 85 ? -15.491 14.662 11.404 1.00 74.56 85 SER A O 1
ATOM 624 N N . ALA A 1 86 ? -14.001 13.937 9.896 1.00 62.00 86 ALA A N 1
ATOM 625 C CA . ALA A 1 86 ? -13.620 15.264 9.421 1.00 62.00 86 ALA A CA 1
ATOM 626 C C . ALA A 1 86 ? -14.569 15.678 8.285 1.00 62.00 86 ALA A C 1
ATOM 628 O O . ALA A 1 86 ? -14.269 15.476 7.110 1.00 62.00 86 ALA A O 1
ATOM 629 N N . SER A 1 87 ? -15.748 16.178 8.661 1.00 58.84 87 SER A N 1
ATOM 630 C CA . SER A 1 87 ? -16.708 16.845 7.767 1.00 58.84 87 SER A CA 1
ATOM 631 C C . SER A 1 87 ? -16.579 18.359 7.863 1.00 58.84 87 SER A C 1
ATOM 633 O O . SER A 1 87 ? -16.326 18.846 8.989 1.00 58.84 87 SER A O 1
#